Protein AF-A0A6B9ZBV3-F1 (afdb_monomer_lite)

Foldseek 3Di:
DDPDPQPFDQFLQLLVVQLQVLCVVVVHHDDLVNLCVQLVHDSVVSVCCNVVVPDDPVSVVSCCVRSVVSCVVPPSDRPPPPPPPPPVPDDDDDDDD

pLDDT: mean 71.99, std 19.65, range [37.84, 94.06]

Secondary structure (DSSP, 8-state):
-----------HHHHHHHHHHHHHHTT----HHHHHHHHT--HHHHHHHHHHT---HHHHHHHHHHSHHHHTT------------------------

Organism: NCBI:txid2703787

Radius of gyration: 19.83 Å; chains: 1; bounding box: 41×49×54 Å

Sequence (97 aa):
MRAKKENVREVFPATIDRLIERAQDAGKTLTDTDIAAELGIPMDTFKLYYQKDKAPAEVFDLMRKKFKQFIGTLYIERVIMSDEFDDADGDDEDQEG

Structure (mmCIF, N/CA/C/O backbone):
data_AF-A0A6B9ZBV3-F1
#
_entry.id   AF-A0A6B9ZBV3-F1
#
loop_
_atom_site.group_PDB
_atom_site.id
_atom_site.type_symbol
_atom_site.label_atom_id
_atom_site.label_alt_id
_atom_site.label_comp_id
_atom_site.label_asym_id
_atom_site.label_entity_id
_atom_site.label_seq_id
_atom_site.pdbx_PDB_ins_code
_atom_site.Cartn_x
_atom_site.Cartn_y
_atom_site.Cartn_z
_atom_site.occupancy
_atom_site.B_iso_or_equiv
_atom_site.auth_seq_id
_atom_site.auth_comp_id
_atom_site.auth_asym_id
_atom_site.auth_atom_id
_atom_site.pdbx_PDB_model_num
ATOM 1 N N . MET A 1 1 ? -11.008 -35.471 -5.616 1.00 39.66 1 MET A N 1
ATOM 2 C CA . MET A 1 1 ? -10.996 -34.006 -5.411 1.00 39.66 1 MET A CA 1
ATOM 3 C C . MET A 1 1 ? -9.721 -33.457 -6.039 1.00 39.66 1 MET A C 1
ATOM 5 O O . MET A 1 1 ? -8.645 -33.699 -5.508 1.00 39.66 1 MET A O 1
ATOM 9 N N . ARG A 1 2 ? -9.803 -32.852 -7.232 1.00 44.25 2 ARG A N 1
ATOM 10 C CA . ARG A 1 2 ? -8.638 -32.257 -7.910 1.00 44.25 2 ARG A CA 1
ATOM 11 C C . ARG A 1 2 ? -8.358 -30.907 -7.251 1.00 44.25 2 ARG A C 1
ATOM 13 O O . ARG A 1 2 ? -9.171 -29.999 -7.378 1.00 44.25 2 ARG A O 1
ATOM 20 N N . ALA A 1 3 ? -7.253 -30.792 -6.520 1.00 41.19 3 ALA A N 1
ATOM 21 C CA . ALA A 1 3 ? -6.786 -29.514 -6.000 1.00 41.19 3 ALA A CA 1
ATOM 22 C C . ALA A 1 3 ? -6.438 -28.610 -7.195 1.00 41.19 3 ALA A C 1
ATOM 24 O O . ALA A 1 3 ? -5.432 -28.834 -7.871 1.00 41.19 3 ALA A O 1
ATOM 25 N N . LYS A 1 4 ? -7.310 -27.642 -7.510 1.00 46.16 4 LYS A N 1
ATOM 26 C CA . LYS A 1 4 ? -7.004 -26.580 -8.473 1.00 46.16 4 LYS A CA 1
ATOM 27 C C . LYS A 1 4 ? -5.791 -25.826 -7.918 1.00 46.16 4 LYS A C 1
ATOM 29 O O . LYS A 1 4 ? -5.848 -25.315 -6.805 1.00 46.16 4 LYS A O 1
ATOM 34 N N . LYS A 1 5 ? -4.675 -25.819 -8.653 1.00 43.69 5 LYS A N 1
ATOM 35 C CA . LYS A 1 5 ? -3.516 -24.973 -8.339 1.00 43.69 5 LYS A CA 1
ATOM 36 C 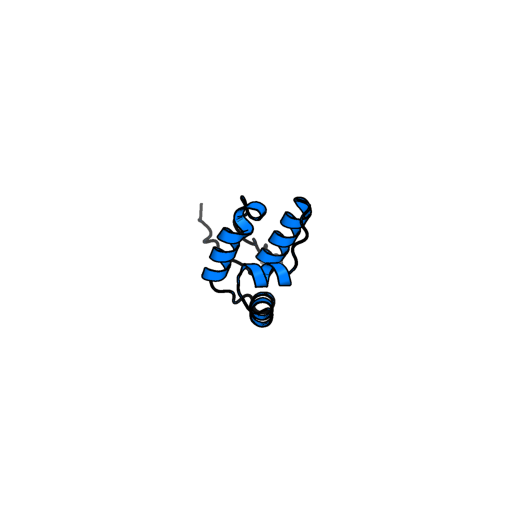C . LYS A 1 5 ? -3.955 -23.520 -8.516 1.00 43.69 5 LYS A C 1
ATOM 38 O O . LYS A 1 5 ? -4.109 -23.053 -9.638 1.00 43.69 5 LYS A O 1
ATOM 43 N N . GLU A 1 6 ? -4.227 -22.859 -7.400 1.00 46.59 6 GLU A N 1
ATOM 44 C CA . GLU A 1 6 ? -4.579 -21.445 -7.322 1.00 46.59 6 GLU A CA 1
ATOM 45 C C . GLU A 1 6 ? -3.370 -20.592 -7.745 1.00 46.59 6 GLU A C 1
ATOM 47 O O . GLU A 1 6 ? -2.331 -20.612 -7.083 1.00 46.59 6 GLU A O 1
ATOM 52 N N . ASN A 1 7 ? -3.488 -19.837 -8.839 1.00 43.38 7 ASN A N 1
ATOM 53 C CA . ASN A 1 7 ? -2.489 -18.840 -9.227 1.00 43.38 7 ASN A CA 1
ATOM 54 C C . ASN A 1 7 ? -2.742 -17.553 -8.434 1.00 43.38 7 ASN A C 1
ATOM 56 O O . ASN A 1 7 ? -3.475 -16.665 -8.856 1.00 43.38 7 ASN A O 1
ATOM 60 N N . VAL A 1 8 ? -2.159 -17.491 -7.243 1.00 54.19 8 VAL A N 1
ATOM 61 C CA . VAL A 1 8 ? -2.255 -16.356 -6.323 1.00 54.19 8 VAL A CA 1
ATOM 62 C C . VAL A 1 8 ? -1.293 -15.260 -6.767 1.00 54.19 8 VAL A C 1
ATOM 64 O O . VAL A 1 8 ? -0.085 -15.493 -6.788 1.00 54.19 8 VAL A O 1
ATOM 67 N N . ARG A 1 9 ? -1.802 -14.068 -7.090 1.00 60.84 9 ARG A N 1
ATOM 68 C CA . ARG A 1 9 ? -0.972 -12.895 -7.390 1.00 60.84 9 ARG A CA 1
ATOM 69 C C . ARG A 1 9 ? -1.321 -11.747 -6.450 1.00 60.84 9 ARG A C 1
ATOM 71 O O . ARG A 1 9 ? -2.474 -11.336 -6.375 1.00 60.84 9 ARG A O 1
ATOM 78 N N . GLU A 1 10 ? -0.317 -11.244 -5.740 1.00 66.50 10 GLU A N 1
ATOM 79 C CA . GLU A 1 10 ? -0.415 -9.991 -4.992 1.00 66.50 10 GLU A CA 1
ATOM 80 C C . GLU A 1 10 ? -0.475 -8.841 -5.999 1.00 66.50 10 GLU A C 1
ATOM 82 O O . GLU A 1 10 ? 0.465 -8.640 -6.769 1.00 66.50 10 GLU A O 1
ATOM 87 N N . VAL A 1 11 ? -1.601 -8.127 -6.020 1.00 80.31 11 VAL A N 1
ATOM 88 C CA . VAL A 1 11 ? -1.821 -6.999 -6.926 1.00 80.31 11 VAL A CA 1
ATOM 89 C C . VAL A 1 11 ? -1.645 -5.711 -6.137 1.00 80.31 11 VAL A C 1
ATOM 91 O O . VAL A 1 11 ? -2.373 -5.445 -5.176 1.00 80.31 11 VAL A O 1
ATOM 94 N N . PHE A 1 12 ? -0.663 -4.907 -6.532 1.00 85.31 12 PHE A N 1
ATOM 95 C CA . PHE A 1 12 ? -0.313 -3.666 -5.852 1.00 85.31 12 PHE A CA 1
ATOM 96 C C . PHE A 1 12 ? -1.486 -2.682 -5.775 1.00 85.31 12 PHE A C 1
ATOM 98 O O . PHE A 1 12 ? -1.830 -2.315 -4.654 1.00 85.31 12 PHE A O 1
ATOM 105 N N . PRO A 1 13 ? -2.155 -2.295 -6.884 1.00 87.31 13 PRO A N 1
ATOM 106 C CA . PRO A 1 13 ? -3.271 -1.354 -6.809 1.00 87.31 13 PRO A CA 1
ATOM 107 C C . PRO A 1 13 ? -4.396 -1.851 -5.894 1.00 87.31 13 PRO A C 1
ATOM 109 O O . PRO A 1 13 ? -4.769 -1.143 -4.967 1.00 87.31 13 PRO A O 1
ATOM 112 N N . ALA A 1 14 ? -4.816 -3.114 -6.029 1.00 84.75 14 ALA A N 1
ATOM 113 C CA . ALA A 1 14 ? -5.836 -3.702 -5.156 1.00 84.75 14 ALA A CA 1
ATOM 114 C C . ALA A 1 14 ? -5.441 -3.664 -3.668 1.00 84.75 14 ALA A C 1
ATOM 116 O O . ALA A 1 14 ? -6.280 -3.424 -2.803 1.00 84.75 14 ALA A O 1
ATOM 117 N N . THR A 1 15 ? -4.157 -3.866 -3.359 1.00 83.81 15 THR A N 1
ATOM 118 C CA . THR A 1 15 ? -3.644 -3.762 -1.984 1.00 83.81 15 THR A CA 1
ATOM 119 C C . THR A 1 15 ? -3.754 -2.333 -1.449 1.00 83.81 15 THR A C 1
ATOM 121 O O . THR A 1 15 ? -4.121 -2.144 -0.290 1.00 83.81 15 THR A O 1
ATOM 124 N N . ILE A 1 16 ? -3.441 -1.335 -2.282 1.00 88.06 16 ILE A N 1
ATOM 125 C CA . ILE A 1 16 ? -3.509 0.087 -1.928 1.00 88.06 16 ILE A CA 1
ATOM 126 C C . ILE A 1 16 ? -4.955 0.526 -1.702 1.00 88.06 16 ILE A C 1
ATOM 128 O O . ILE A 1 16 ? -5.245 1.081 -0.645 1.00 88.06 16 ILE A O 1
ATOM 132 N N . ASP A 1 17 ? -5.859 0.228 -2.636 1.00 86.56 17 ASP A N 1
ATOM 133 C CA . ASP A 1 17 ? -7.281 0.567 -2.508 1.00 86.56 17 ASP A CA 1
ATOM 134 C C . ASP A 1 17 ? -7.856 -0.007 -1.209 1.00 86.56 17 ASP A C 1
ATOM 136 O O . ASP A 1 17 ? -8.424 0.711 -0.384 1.00 86.56 17 ASP A O 1
ATOM 140 N N . ARG A 1 18 ? -7.574 -1.286 -0.945 1.00 83.56 18 ARG A N 1
ATOM 141 C CA . ARG A 1 18 ? -8.041 -1.973 0.259 1.00 83.56 18 ARG A CA 1
ATOM 142 C C . ARG A 1 18 ? -7.470 -1.387 1.547 1.00 83.56 18 ARG A C 1
ATOM 144 O O . ARG A 1 18 ? -8.150 -1.338 2.574 1.00 83.56 18 ARG A O 1
ATOM 151 N N . LEU A 1 19 ? -6.211 -0.956 1.510 1.00 85.69 19 LEU A N 1
ATOM 152 C CA . LEU A 1 19 ? -5.562 -0.286 2.630 1.00 85.69 19 LEU A CA 1
ATOM 153 C C . LEU A 1 19 ? -6.235 1.060 2.937 1.00 85.69 19 LEU A C 1
ATOM 155 O O . LEU A 1 19 ? -6.473 1.354 4.110 1.00 85.69 19 LEU A O 1
ATOM 159 N N . ILE A 1 20 ? -6.548 1.852 1.909 1.00 88.69 20 ILE A N 1
ATOM 160 C CA . ILE A 1 20 ? -7.221 3.151 2.047 1.00 88.69 20 ILE A CA 1
ATOM 161 C C . ILE A 1 20 ? -8.628 2.961 2.622 1.00 88.69 20 ILE A C 1
ATOM 163 O O . ILE A 1 20 ? -8.969 3.629 3.598 1.00 88.69 20 ILE A O 1
ATOM 167 N N . GLU A 1 21 ? -9.402 2.003 2.099 1.00 86.00 21 GLU A N 1
ATOM 168 C CA . GLU A 1 21 ? -10.737 1.671 2.618 1.00 86.00 21 GLU A CA 1
ATOM 169 C C . GLU A 1 21 ? -10.693 1.346 4.117 1.00 86.00 21 GLU A C 1
ATOM 171 O O . GLU A 1 21 ? -11.434 1.920 4.914 1.00 86.00 21 GLU A O 1
ATOM 176 N N . ARG A 1 22 ? -9.778 0.463 4.538 1.00 83.56 22 ARG A N 1
ATOM 177 C CA . ARG A 1 22 ? -9.647 0.078 5.954 1.00 83.56 22 ARG A CA 1
ATOM 178 C C . ARG A 1 22 ? -9.174 1.211 6.843 1.00 83.56 22 ARG A C 1
ATOM 180 O O . ARG A 1 22 ? -9.596 1.299 7.995 1.00 83.56 22 ARG A O 1
ATOM 187 N N . ALA A 1 23 ? -8.273 2.045 6.340 1.00 86.31 23 ALA A N 1
ATOM 188 C CA . ALA A 1 23 ? -7.841 3.227 7.061 1.00 86.31 23 ALA A CA 1
ATOM 189 C C . ALA A 1 23 ? -9.030 4.154 7.316 1.00 86.31 23 ALA A C 1
ATOM 191 O O . ALA A 1 23 ? -9.225 4.591 8.452 1.00 86.31 23 ALA A O 1
ATOM 192 N N . GLN A 1 24 ? -9.849 4.381 6.287 1.00 87.12 24 GLN A N 1
ATOM 193 C CA . GLN A 1 24 ? -11.039 5.216 6.369 1.00 87.12 24 GLN A CA 1
ATOM 194 C C . GLN A 1 24 ? -12.064 4.646 7.357 1.00 87.12 24 GLN A C 1
ATOM 196 O O . GLN A 1 24 ? -12.585 5.401 8.177 1.00 87.12 24 GLN A O 1
ATOM 201 N N . ASP A 1 25 ? -12.285 3.330 7.345 1.00 82.94 25 ASP A N 1
ATOM 202 C CA . ASP A 1 25 ? -13.152 2.625 8.303 1.00 82.94 25 ASP A CA 1
ATOM 203 C C . ASP A 1 25 ? -12.670 2.805 9.756 1.00 82.94 25 ASP A C 1
ATOM 205 O O . ASP A 1 25 ? -13.455 3.000 10.682 1.00 82.94 25 ASP A O 1
ATOM 209 N N . ALA A 1 26 ? -11.349 2.841 9.955 1.00 83.12 26 ALA A N 1
ATOM 210 C CA . ALA A 1 26 ? -10.714 3.139 11.238 1.00 83.12 26 ALA A CA 1
ATOM 211 C C . ALA A 1 26 ? -10.676 4.646 11.582 1.00 83.12 26 ALA A C 1
ATOM 213 O O . ALA A 1 26 ? -10.041 5.037 12.565 1.00 83.12 26 ALA A O 1
ATOM 214 N N . GLY A 1 27 ? -11.314 5.505 10.781 1.00 85.12 27 GLY A N 1
ATOM 215 C CA . GLY A 1 27 ? -11.354 6.954 10.981 1.00 85.12 27 GLY A CA 1
ATOM 216 C C . GLY A 1 27 ? -10.059 7.682 10.609 1.00 85.12 27 GLY A C 1
ATOM 217 O O . GLY A 1 27 ? -9.848 8.813 11.049 1.00 85.12 27 GLY A O 1
ATOM 218 N N . LYS A 1 28 ? -9.177 7.056 9.819 1.00 85.94 28 LYS A N 1
ATOM 219 C CA . LYS A 1 28 ? -7.926 7.652 9.336 1.00 85.94 28 LYS A CA 1
ATOM 220 C C . LYS A 1 28 ? -7.941 7.813 7.820 1.00 85.94 28 LYS A C 1
ATOM 222 O O . LYS A 1 28 ? -8.051 6.849 7.078 1.00 85.94 28 LYS A O 1
ATOM 227 N N . THR A 1 29 ? -7.696 9.024 7.342 1.00 87.44 29 THR A N 1
ATOM 228 C CA . THR A 1 29 ? -7.464 9.250 5.914 1.00 87.44 29 THR A CA 1
ATOM 229 C C . THR A 1 29 ? -6.023 8.878 5.570 1.00 87.44 29 THR A C 1
ATOM 231 O O . THR A 1 29 ? -5.090 9.490 6.088 1.00 87.44 29 THR A O 1
ATOM 234 N N . LEU A 1 30 ? -5.840 7.863 4.724 1.00 87.38 30 LEU A N 1
ATOM 235 C CA . LEU A 1 30 ? -4.559 7.524 4.101 1.00 87.38 30 LEU A CA 1
ATOM 236 C C . LEU A 1 30 ? -4.635 7.892 2.621 1.00 87.38 30 LEU A C 1
ATOM 238 O O . LEU A 1 30 ? -5.585 7.508 1.945 1.00 87.38 30 LEU A O 1
ATOM 242 N N . THR A 1 31 ? -3.653 8.641 2.127 1.00 89.69 31 THR A N 1
ATOM 243 C CA . THR A 1 31 ? -3.528 8.953 0.698 1.00 89.69 31 THR A CA 1
ATOM 244 C C . THR A 1 31 ? -2.359 8.199 0.080 1.00 89.69 31 THR A C 1
ATOM 246 O O . THR A 1 31 ? -1.428 7.800 0.779 1.00 89.69 31 THR A O 1
ATOM 249 N N . ASP A 1 32 ? -2.347 8.078 -1.245 1.00 90.00 32 ASP A N 1
ATOM 250 C CA . ASP A 1 32 ? -1.216 7.531 -2.005 1.00 90.00 32 ASP A CA 1
ATOM 251 C C . ASP A 1 32 ? 0.126 8.161 -1.604 1.00 90.00 32 ASP A C 1
ATOM 253 O O . ASP A 1 32 ? 1.144 7.478 -1.520 1.00 90.00 32 ASP A O 1
ATOM 257 N N . THR A 1 33 ? 0.121 9.467 -1.317 1.00 90.88 33 THR A N 1
ATOM 258 C CA . THR A 1 33 ? 1.322 10.209 -0.917 1.00 90.88 33 THR A CA 1
ATOM 259 C C . THR A 1 33 ? 1.796 9.781 0.469 1.00 90.88 33 THR A C 1
ATOM 261 O O . THR A 1 33 ? 2.992 9.569 0.661 1.00 90.88 33 THR A O 1
ATOM 264 N N . ASP A 1 34 ? 0.872 9.605 1.418 1.00 90.06 34 ASP A N 1
ATOM 265 C CA . ASP A 1 34 ? 1.192 9.097 2.756 1.00 90.06 34 ASP A CA 1
ATOM 266 C C . ASP A 1 34 ? 1.731 7.668 2.681 1.00 90.06 34 ASP A C 1
ATOM 268 O O . ASP A 1 34 ? 2.705 7.329 3.351 1.00 90.06 34 ASP A O 1
ATOM 272 N N . ILE A 1 35 ? 1.127 6.832 1.830 1.00 89.94 35 ILE A N 1
ATOM 273 C CA . ILE A 1 35 ? 1.547 5.443 1.664 1.00 89.94 35 ILE A CA 1
ATOM 274 C C . ILE A 1 35 ? 2.938 5.378 1.029 1.00 89.94 35 ILE A C 1
ATOM 276 O O . ILE A 1 35 ? 3.811 4.681 1.544 1.00 89.94 35 ILE A O 1
ATOM 280 N N . ALA A 1 36 ? 3.185 6.135 -0.042 1.00 91.50 36 ALA A N 1
ATOM 281 C CA . ALA A 1 36 ? 4.497 6.220 -0.678 1.00 91.50 36 ALA A CA 1
ATOM 282 C C . ALA A 1 36 ? 5.578 6.718 0.297 1.00 91.50 36 ALA A C 1
ATOM 284 O O . ALA A 1 36 ? 6.660 6.129 0.368 1.00 91.50 36 ALA A O 1
ATOM 285 N N . ALA A 1 37 ? 5.266 7.752 1.087 1.00 91.12 37 ALA A N 1
ATOM 286 C CA . ALA A 1 37 ? 6.169 8.297 2.095 1.00 91.12 37 ALA A CA 1
ATOM 287 C C . ALA A 1 37 ? 6.498 7.271 3.191 1.00 91.12 37 ALA A C 1
ATOM 289 O O . ALA A 1 37 ? 7.664 7.104 3.547 1.00 91.12 37 ALA A O 1
ATOM 290 N N . GLU A 1 38 ? 5.502 6.533 3.683 1.00 89.62 38 GLU A N 1
ATOM 291 C CA . GLU A 1 38 ? 5.691 5.518 4.726 1.00 89.62 38 GLU A CA 1
ATOM 292 C C . GLU A 1 38 ? 6.478 4.295 4.222 1.00 89.62 38 GLU A C 1
ATOM 294 O O . GLU A 1 38 ? 7.255 3.690 4.969 1.00 89.62 38 GLU A O 1
ATOM 299 N N . LEU A 1 39 ? 6.304 3.950 2.942 1.00 88.69 39 LEU A N 1
ATOM 300 C CA . LEU A 1 39 ? 7.086 2.926 2.247 1.00 88.69 39 LEU A CA 1
ATOM 301 C C . LEU A 1 39 ? 8.495 3.404 1.873 1.00 88.69 39 LEU A C 1
ATOM 303 O O . LEU A 1 39 ? 9.329 2.584 1.495 1.00 88.69 39 LEU A O 1
ATOM 307 N N . GLY A 1 40 ? 8.774 4.705 1.990 1.00 91.00 40 GLY A N 1
ATOM 308 C CA . GLY A 1 40 ? 10.062 5.294 1.637 1.00 91.00 40 GLY A CA 1
ATOM 309 C C . GLY A 1 40 ? 10.362 5.242 0.139 1.00 91.00 40 GLY A C 1
ATOM 310 O O . GLY A 1 40 ? 11.533 5.222 -0.239 1.00 91.00 40 GLY A O 1
ATOM 311 N N . ILE A 1 41 ? 9.331 5.194 -0.712 1.00 91.56 41 ILE A N 1
ATOM 312 C CA . ILE A 1 41 ? 9.491 5.160 -2.170 1.00 91.56 41 ILE A CA 1
ATOM 313 C C . ILE A 1 41 ? 9.080 6.495 -2.807 1.00 91.56 41 ILE A C 1
ATOM 315 O O . ILE A 1 41 ? 8.141 7.140 -2.339 1.00 91.56 41 ILE A O 1
ATOM 319 N N . PRO A 1 42 ? 9.746 6.924 -3.896 1.00 94.06 42 PRO A N 1
ATOM 320 C CA . PRO A 1 42 ? 9.336 8.110 -4.640 1.00 94.06 42 PRO A CA 1
ATOM 321 C C . PRO A 1 42 ? 7.910 7.964 -5.174 1.00 94.06 42 PRO A C 1
ATOM 323 O O . PRO A 1 42 ? 7.519 6.879 -5.612 1.00 94.06 42 PRO A O 1
ATOM 326 N N . MET A 1 43 ? 7.168 9.069 -5.251 1.00 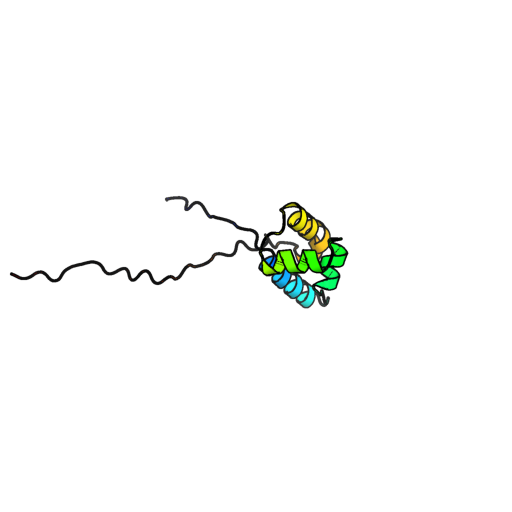92.69 43 MET A N 1
ATOM 327 C CA . MET A 1 43 ? 5.801 9.058 -5.784 1.00 92.69 43 MET A CA 1
ATOM 328 C C . MET A 1 43 ? 5.737 8.547 -7.233 1.00 92.69 43 MET A C 1
ATOM 330 O O . MET A 1 43 ? 4.792 7.859 -7.607 1.00 92.69 43 MET A O 1
ATOM 334 N N . ASP A 1 44 ? 6.760 8.812 -8.050 1.00 92.81 44 ASP A N 1
ATOM 335 C CA . ASP A 1 44 ? 6.870 8.260 -9.408 1.00 92.81 44 ASP A CA 1
ATOM 336 C C . ASP A 1 44 ? 7.001 6.733 -9.413 1.00 92.81 44 ASP A C 1
ATOM 338 O O . ASP A 1 44 ? 6.399 6.051 -10.241 1.00 92.81 44 ASP A O 1
ATOM 342 N N . THR A 1 45 ? 7.746 6.182 -8.451 1.00 91.25 45 THR A N 1
ATOM 343 C CA . THR A 1 45 ? 7.896 4.731 -8.276 1.00 91.25 45 THR A CA 1
ATOM 344 C C . THR A 1 45 ? 6.595 4.111 -7.777 1.00 91.25 45 THR A C 1
ATOM 346 O O . THR A 1 45 ? 6.165 3.085 -8.298 1.00 91.25 45 THR A O 1
ATOM 349 N N . PHE A 1 46 ? 5.922 4.770 -6.832 1.00 92.19 46 PHE A N 1
ATOM 350 C CA . PHE A 1 46 ? 4.601 4.360 -6.364 1.00 92.19 46 PHE A CA 1
ATOM 351 C C . PHE A 1 46 ? 3.589 4.310 -7.517 1.00 92.19 46 PHE A C 1
ATOM 353 O O . PHE A 1 46 ? 2.940 3.288 -7.726 1.00 92.19 46 PHE A O 1
ATOM 360 N N . LYS A 1 47 ? 3.508 5.372 -8.330 1.00 91.62 47 LYS A N 1
ATOM 361 C CA . LYS A 1 47 ? 2.635 5.424 -9.513 1.00 91.62 47 LYS A CA 1
ATOM 362 C C . LYS A 1 47 ? 2.982 4.345 -10.531 1.00 91.62 47 LYS A C 1
ATOM 364 O O . LYS A 1 47 ? 2.079 3.731 -11.089 1.00 91.62 47 LYS A O 1
ATOM 369 N N . LEU A 1 48 ? 4.272 4.092 -10.763 1.00 92.19 48 LEU A N 1
ATOM 370 C CA . LEU A 1 48 ? 4.717 3.022 -11.652 1.00 92.19 48 LEU A CA 1
ATOM 371 C C . LEU A 1 48 ? 4.218 1.658 -11.162 1.00 92.19 48 LEU A C 1
ATOM 373 O O . LEU A 1 48 ? 3.697 0.877 -11.956 1.00 92.19 48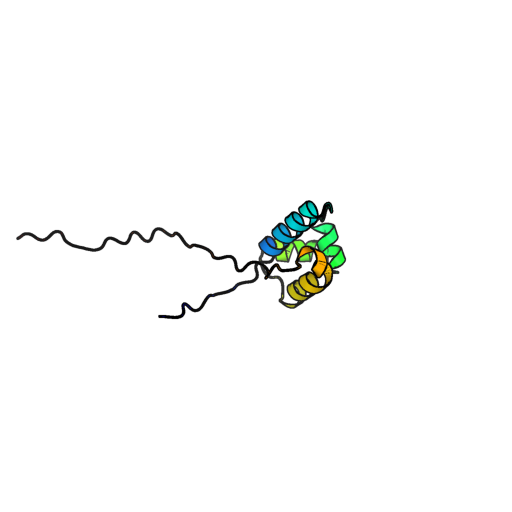 LEU A O 1
ATOM 377 N N . TYR A 1 49 ? 4.349 1.381 -9.865 1.00 90.44 49 TYR A N 1
ATOM 378 C CA . TYR A 1 49 ? 3.863 0.145 -9.256 1.00 90.44 49 TYR A CA 1
ATOM 379 C C . TYR A 1 49 ? 2.346 0.026 -9.321 1.00 90.44 49 TYR A C 1
ATOM 381 O O . TYR A 1 49 ? 1.848 -1.028 -9.707 1.00 90.44 49 TYR A O 1
ATOM 389 N N . TYR A 1 50 ? 1.630 1.112 -9.042 1.00 88.25 50 TYR A N 1
ATOM 390 C CA . TYR A 1 50 ? 0.174 1.165 -9.118 1.00 88.25 50 TYR A CA 1
ATOM 391 C C . TYR A 1 50 ? -0.341 0.933 -10.547 1.00 88.25 50 TYR A C 1
ATOM 393 O O . TYR A 1 50 ? -1.237 0.127 -10.760 1.00 88.25 50 TYR A O 1
ATOM 401 N N . GLN A 1 51 ? 0.270 1.564 -11.554 1.00 87.81 51 GLN A N 1
ATOM 402 C CA . GLN A 1 51 ? -0.172 1.458 -12.951 1.00 87.81 51 GLN A CA 1
ATOM 403 C C . GLN A 1 51 ? 0.258 0.167 -13.651 1.00 87.81 51 GLN A C 1
ATOM 405 O O . GLN A 1 51 ? -0.416 -0.288 -14.574 1.00 87.81 51 GLN A O 1
ATOM 410 N N . LYS A 1 52 ? 1.432 -0.377 -13.309 1.00 86.69 52 LYS A N 1
ATOM 411 C CA . LYS A 1 52 ? 2.012 -1.536 -14.008 1.00 86.69 52 LYS A CA 1
ATOM 412 C C . LYS A 1 52 ? 1.865 -2.844 -13.246 1.00 86.69 52 LYS A C 1
ATOM 414 O O . LYS A 1 52 ? 2.191 -3.877 -13.823 1.00 86.69 52 LYS A O 1
ATOM 419 N N . ASP A 1 53 ? 1.430 -2.796 -11.989 1.00 82.25 53 ASP A N 1
ATOM 420 C CA . ASP A 1 53 ? 1.400 -3.943 -11.081 1.00 82.25 53 ASP A CA 1
ATOM 421 C C . ASP A 1 53 ? 2.745 -4.697 -11.056 1.00 82.25 53 ASP A C 1
ATOM 423 O O . ASP A 1 53 ? 2.837 -5.909 -11.256 1.00 82.25 53 ASP A O 1
ATOM 427 N N . LYS A 1 54 ? 3.830 -3.923 -10.910 1.00 82.44 54 LYS A N 1
ATOM 428 C CA . LYS A 1 54 ? 5.227 -4.398 -10.913 1.00 82.44 54 LYS A CA 1
ATOM 429 C C . LYS A 1 54 ? 5.942 -4.145 -9.588 1.00 82.44 54 LYS A C 1
ATOM 431 O O . LYS A 1 54 ? 7.165 -4.007 -9.563 1.00 82.44 54 LYS A O 1
ATOM 436 N N . ALA A 1 55 ? 5.193 -4.039 -8.497 1.00 85.69 55 ALA A N 1
ATOM 437 C CA . ALA A 1 55 ? 5.809 -3.894 -7.190 1.00 85.69 55 ALA A CA 1
ATOM 438 C C . ALA A 1 55 ? 6.581 -5.169 -6.816 1.00 85.69 55 ALA A C 1
ATOM 440 O O . ALA A 1 55 ? 6.060 -6.272 -6.990 1.00 85.69 55 ALA A O 1
ATOM 441 N N . PRO A 1 56 ? 7.815 -5.050 -6.306 1.00 85.94 56 PRO A N 1
ATOM 442 C CA . PRO A 1 56 ? 8.554 -6.198 -5.806 1.00 85.94 56 PRO A CA 1
ATOM 443 C C . PRO A 1 56 ? 7.961 -6.691 -4.478 1.00 85.94 56 PRO A C 1
ATOM 445 O O . PRO A 1 56 ? 7.371 -5.916 -3.722 1.00 85.94 56 PRO A O 1
ATOM 448 N N . ALA A 1 57 ? 8.182 -7.972 -4.161 1.00 82.62 57 ALA A N 1
ATOM 449 C CA . ALA A 1 57 ? 7.716 -8.611 -2.924 1.00 82.62 57 ALA A CA 1
ATOM 450 C C . ALA A 1 57 ? 8.118 -7.833 -1.654 1.00 82.62 57 ALA A C 1
ATOM 452 O O . ALA A 1 57 ? 7.325 -7.701 -0.725 1.00 82.62 57 ALA A O 1
ATOM 453 N N . GLU A 1 58 ? 9.312 -7.231 -1.651 1.00 86.06 58 GLU A N 1
ATOM 454 C CA . GLU A 1 58 ? 9.809 -6.407 -0.542 1.00 86.06 58 GLU A CA 1
ATOM 455 C C . GLU A 1 58 ? 8.892 -5.219 -0.222 1.00 86.06 58 GLU A C 1
ATOM 457 O O . GLU A 1 58 ? 8.733 -4.851 0.941 1.00 86.06 58 GLU A O 1
ATOM 462 N N . VAL A 1 59 ? 8.243 -4.633 -1.233 1.00 87.38 59 VAL A N 1
ATOM 463 C CA . VAL A 1 59 ? 7.320 -3.512 -1.020 1.00 87.38 59 VAL A CA 1
ATOM 464 C C . VAL A 1 59 ? 6.023 -3.999 -0.371 1.00 87.38 59 VAL A C 1
ATOM 466 O O . VAL A 1 59 ? 5.486 -3.321 0.506 1.00 87.38 59 VAL A O 1
ATOM 469 N N . PHE A 1 60 ? 5.552 -5.198 -0.720 1.00 83.19 60 PHE A N 1
ATOM 470 C CA . PHE A 1 60 ? 4.418 -5.824 -0.038 1.00 83.19 60 PHE A CA 1
ATOM 471 C C . PHE A 1 60 ? 4.752 -6.185 1.417 1.00 83.19 60 PHE A C 1
ATOM 473 O O . PHE A 1 60 ? 3.938 -5.945 2.311 1.00 83.19 60 PHE A O 1
ATOM 480 N N . ASP A 1 61 ? 5.963 -6.679 1.696 1.00 84.62 61 ASP A N 1
ATOM 481 C CA . ASP A 1 61 ? 6.423 -6.915 3.072 1.00 84.62 61 ASP A CA 1
ATOM 482 C C . ASP A 1 61 ? 6.516 -5.627 3.892 1.00 84.62 61 ASP A C 1
ATOM 484 O O . ASP A 1 61 ? 6.087 -5.587 5.051 1.00 84.62 61 ASP A O 1
ATOM 488 N N . LEU A 1 62 ? 7.020 -4.548 3.290 1.00 87.12 62 LEU A N 1
ATOM 489 C CA . LEU A 1 62 ? 7.039 -3.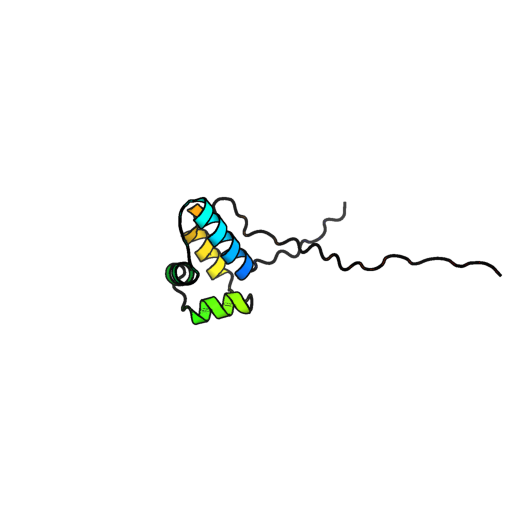232 3.923 1.00 87.12 62 LEU A CA 1
ATOM 490 C C . LEU A 1 62 ? 5.623 -2.740 4.225 1.00 87.12 62 LEU A C 1
ATOM 492 O O . LEU A 1 62 ? 5.379 -2.287 5.345 1.00 87.12 62 LEU A O 1
ATOM 496 N N . MET A 1 63 ? 4.678 -2.902 3.294 1.00 84.19 63 MET A N 1
ATOM 497 C CA . MET A 1 63 ? 3.272 -2.574 3.537 1.00 84.19 63 MET A CA 1
ATOM 498 C C . MET A 1 63 ? 2.703 -3.353 4.720 1.00 84.19 63 MET A C 1
ATOM 500 O O . MET A 1 63 ? 2.159 -2.748 5.643 1.00 84.19 63 MET A O 1
ATOM 504 N N . ARG A 1 64 ? 2.891 -4.679 4.752 1.00 82.31 64 ARG A N 1
ATOM 505 C CA . ARG A 1 64 ? 2.444 -5.532 5.867 1.00 82.31 64 ARG A CA 1
ATOM 506 C C . ARG A 1 64 ? 3.030 -5.090 7.203 1.00 82.31 64 ARG A C 1
ATOM 508 O O . ARG A 1 64 ? 2.337 -5.115 8.218 1.00 82.31 64 ARG A O 1
ATOM 515 N N . LYS A 1 65 ? 4.301 -4.683 7.217 1.00 85.25 65 LYS A N 1
ATOM 516 C CA . LYS A 1 65 ? 5.000 -4.255 8.432 1.00 85.25 65 LYS A CA 1
ATOM 517 C C . LYS A 1 65 ? 4.530 -2.884 8.918 1.00 85.25 65 LYS A C 1
ATOM 519 O O . LYS A 1 65 ? 4.288 -2.722 10.112 1.00 85.25 65 LYS A O 1
ATOM 524 N N . LYS A 1 66 ? 4.411 -1.912 8.012 1.00 86.44 66 LYS A N 1
ATOM 525 C CA . LYS A 1 66 ? 4.066 -0.516 8.321 1.00 86.44 66 LYS A CA 1
ATOM 526 C C . LYS A 1 66 ? 2.582 -0.330 8.606 1.00 86.44 66 LYS A C 1
ATOM 528 O O . LYS A 1 66 ? 2.212 0.323 9.575 1.00 86.44 66 LYS A O 1
ATOM 533 N N . PHE A 1 67 ? 1.733 -0.972 7.814 1.00 83.69 67 PHE A N 1
ATOM 534 C CA . PHE A 1 67 ? 0.283 -0.847 7.909 1.00 83.69 67 PHE A CA 1
ATOM 535 C C . PHE A 1 67 ? -0.369 -2.022 8.630 1.00 83.69 67 PHE A C 1
ATOM 537 O O . PHE A 1 67 ? -1.571 -2.224 8.498 1.00 83.69 67 PHE A O 1
ATOM 544 N N . LYS A 1 68 ? 0.383 -2.775 9.443 1.00 82.69 68 LYS A N 1
ATOM 545 C CA . LYS A 1 68 ? -0.116 -3.939 10.193 1.00 82.69 68 LYS A CA 1
ATOM 546 C C . LYS A 1 68 ? -1.413 -3.664 10.960 1.00 82.69 68 LYS A C 1
ATOM 548 O O . LYS A 1 68 ? -2.234 -4.557 11.094 1.00 82.69 68 LYS A O 1
ATOM 553 N N . GLN A 1 69 ? -1.605 -2.446 11.458 1.00 76.75 69 GLN A N 1
ATOM 554 C CA . GLN A 1 69 ? -2.812 -2.052 12.190 1.00 76.75 69 GLN A CA 1
ATOM 555 C C . GLN A 1 69 ? -4.069 -1.907 11.312 1.00 76.75 69 GLN A C 1
ATOM 557 O O . GLN A 1 69 ? -5.172 -2.067 11.818 1.00 76.75 69 GLN A O 1
ATOM 562 N N . PHE A 1 70 ? -3.906 -1.631 10.015 1.00 74.62 70 PHE A N 1
ATOM 563 C CA . PHE A 1 70 ? -5.002 -1.509 9.042 1.00 74.62 70 PHE A CA 1
ATOM 564 C C . PHE A 1 70 ? -5.162 -2.780 8.209 1.00 74.62 70 PHE A C 1
ATOM 566 O O . PHE A 1 70 ? -6.276 -3.192 7.901 1.00 74.62 70 PHE A O 1
ATOM 573 N N . ILE A 1 71 ? -4.036 -3.426 7.895 1.00 68.50 71 ILE A N 1
ATOM 574 C CA . ILE A 1 71 ? -3.984 -4.716 7.216 1.00 68.50 71 ILE A CA 1
ATOM 575 C C . ILE A 1 71 ? -4.467 -5.804 8.180 1.00 68.50 71 ILE A C 1
ATOM 577 O O . ILE A 1 71 ? -5.377 -6.528 7.828 1.00 68.50 71 ILE A O 1
ATOM 581 N N . GLY A 1 72 ? -3.992 -5.883 9.426 1.00 61.44 72 GLY A N 1
ATOM 582 C CA . GLY A 1 72 ? -4.552 -6.749 10.476 1.00 61.44 72 GLY A CA 1
ATOM 583 C C . GLY A 1 72 ? -4.644 -8.237 10.097 1.00 61.44 72 GLY A C 1
ATOM 584 O O . GLY A 1 72 ? -3.705 -8.997 10.329 1.00 61.44 72 GLY A O 1
ATOM 585 N N . THR A 1 73 ? -5.793 -8.639 9.542 1.00 50.19 73 THR A N 1
ATOM 586 C CA . THR A 1 73 ? -6.135 -9.980 9.027 1.00 50.19 73 THR A CA 1
ATOM 587 C C . THR A 1 73 ? -6.359 -10.033 7.511 1.00 50.19 73 THR A C 1
ATOM 589 O O . THR A 1 73 ? -6.697 -11.095 6.988 1.00 50.19 73 THR A O 1
ATOM 592 N N . LEU A 1 74 ? -6.158 -8.923 6.793 1.00 52.53 74 LEU A N 1
ATOM 593 C CA . LEU A 1 74 ? -5.964 -8.912 5.350 1.00 52.53 74 LEU A CA 1
ATOM 594 C C . LEU A 1 74 ? -4.716 -9.736 5.054 1.00 52.53 74 LEU A C 1
ATOM 596 O O . LEU A 1 74 ? -3.592 -9.242 4.973 1.00 52.53 74 LEU A O 1
ATOM 600 N N . TYR A 1 75 ? -4.938 -11.024 4.828 1.00 48.94 75 TYR A N 1
ATOM 601 C CA . TYR A 1 75 ? -4.331 -11.638 3.666 1.00 48.94 75 TYR A CA 1
ATOM 602 C C . TYR A 1 75 ? -4.617 -10.669 2.530 1.00 48.94 75 TYR A C 1
ATOM 604 O O . TYR A 1 75 ? -5.788 -10.498 2.204 1.00 48.94 75 TYR A O 1
ATOM 612 N N . ILE A 1 76 ? -3.591 -9.951 2.056 1.00 52.66 76 ILE A N 1
ATOM 613 C CA . ILE A 1 76 ? -3.656 -9.136 0.839 1.00 52.66 76 ILE A CA 1
ATOM 614 C C . ILE A 1 76 ? -4.484 -9.956 -0.141 1.00 52.66 76 ILE A C 1
ATOM 616 O O . ILE A 1 76 ? -4.084 -11.075 -0.472 1.00 52.66 76 ILE A O 1
ATOM 620 N N . GLU A 1 77 ? -5.714 -9.499 -0.380 1.00 42.97 77 GLU A N 1
ATOM 621 C CA . GLU A 1 77 ? -6.791 -10.383 -0.809 1.00 42.97 77 GLU A CA 1
ATOM 622 C C . GLU A 1 77 ? -6.344 -11.091 -2.080 1.00 42.97 77 GLU A C 1
ATOM 624 O O . GLU A 1 77 ? -5.991 -10.453 -3.071 1.00 42.97 77 GLU A O 1
ATOM 629 N N . ARG A 1 78 ? -6.304 -12.429 -2.016 1.00 42.94 78 ARG A N 1
ATOM 630 C CA . ARG A 1 78 ? -6.248 -13.289 -3.194 1.00 42.94 78 ARG A CA 1
ATOM 631 C C . ARG A 1 78 ? -7.435 -12.875 -4.051 1.00 42.94 78 ARG A C 1
ATOM 633 O O . ARG A 1 78 ? -8.553 -13.296 -3.771 1.00 42.94 78 ARG A O 1
ATOM 640 N N . VAL A 1 79 ? -7.208 -12.017 -5.041 1.00 41.38 79 VAL A N 1
ATOM 641 C CA . VAL A 1 79 ? -8.244 -11.649 -5.999 1.00 41.38 79 VAL A CA 1
ATOM 642 C C . VAL A 1 79 ? -8.593 -12.930 -6.746 1.00 41.38 79 VAL A C 1
ATOM 644 O O . VAL A 1 79 ? -7.815 -13.419 -7.565 1.00 41.38 79 VAL A O 1
ATOM 647 N N . ILE A 1 80 ? -9.738 -13.521 -6.410 1.00 41.78 80 ILE A N 1
ATOM 648 C CA . ILE A 1 80 ? -10.356 -14.553 -7.230 1.00 41.78 80 ILE A CA 1
ATOM 649 C C . ILE A 1 80 ? -10.936 -13.787 -8.414 1.00 41.78 80 ILE A C 1
ATOM 651 O O . ILE A 1 80 ? -12.021 -13.220 -8.323 1.00 41.78 80 ILE A O 1
ATOM 655 N N . MET A 1 81 ? -10.176 -13.707 -9.507 1.00 38.66 81 MET A N 1
ATOM 656 C CA . MET A 1 81 ? -10.785 -13.453 -10.805 1.00 38.66 81 MET A CA 1
ATOM 657 C C . MET A 1 81 ? -11.689 -14.654 -11.076 1.00 38.66 81 MET A C 1
ATOM 659 O O . MET A 1 81 ? -11.223 -15.714 -11.493 1.00 38.66 81 MET A O 1
ATOM 663 N N . SER A 1 82 ? -12.974 -14.515 -10.758 1.00 40.78 82 SER A N 1
ATOM 664 C CA . SER A 1 82 ? -14.010 -15.275 -11.441 1.00 40.78 82 SER A CA 1
ATOM 665 C C . SER A 1 82 ? -13.960 -14.794 -12.883 1.00 40.78 82 SER A C 1
ATOM 667 O O . SER A 1 82 ? -14.575 -13.792 -13.237 1.00 40.78 82 SER A O 1
ATOM 669 N N . ASP A 1 83 ? -13.112 -15.441 -13.674 1.00 39.78 83 ASP A N 1
ATOM 670 C CA . ASP A 1 83 ? -13.159 -15.367 -15.123 1.00 39.78 83 ASP A CA 1
ATOM 671 C C . ASP A 1 83 ? -14.482 -16.037 -15.524 1.00 39.78 83 ASP A C 1
ATOM 673 O O . ASP A 1 83 ? -14.535 -17.215 -15.853 1.00 39.78 83 ASP A O 1
ATOM 677 N N . GLU A 1 84 ? -15.588 -15.305 -15.381 1.00 39.66 84 GLU A N 1
ATOM 678 C CA . GLU A 1 84 ? -16.741 -15.458 -16.263 1.00 39.66 84 GLU A CA 1
ATOM 679 C C . GLU A 1 84 ? -16.340 -14.803 -17.592 1.00 39.66 84 GLU A C 1
ATOM 681 O O . GLU A 1 84 ? -16.875 -13.778 -18.007 1.00 39.66 84 GLU A O 1
ATOM 686 N N . PHE A 1 85 ? -15.348 -15.386 -18.271 1.00 40.88 85 PHE A N 1
ATOM 687 C CA . PHE A 1 85 ? -15.606 -15.645 -19.670 1.00 40.88 85 PHE A CA 1
ATOM 688 C C . PHE A 1 85 ? -16.636 -16.763 -19.654 1.00 40.88 85 PHE A C 1
ATOM 690 O O . PHE A 1 85 ? -16.356 -17.892 -19.254 1.00 40.88 85 PHE A O 1
ATOM 697 N N . ASP A 1 86 ? -17.858 -16.379 -20.002 1.00 48.22 86 ASP A N 1
ATOM 698 C CA . ASP A 1 86 ? -18.858 -17.247 -20.598 1.00 48.22 86 ASP A CA 1
ATOM 699 C C . ASP A 1 86 ? -18.190 -17.914 -21.819 1.00 48.22 86 ASP A C 1
ATOM 701 O O . ASP A 1 86 ? -18.318 -17.474 -22.960 1.00 48.22 86 ASP A O 1
ATOM 705 N N . ASP A 1 87 ? -17.345 -18.916 -21.563 1.00 41.81 87 ASP A N 1
ATOM 706 C CA . ASP A 1 87 ? -17.095 -19.984 -22.513 1.00 41.81 87 ASP A CA 1
ATOM 707 C C . ASP A 1 87 ? -18.467 -20.630 -22.639 1.00 41.81 87 ASP A C 1
ATOM 709 O O . ASP A 1 87 ? -18.921 -21.342 -21.741 1.00 41.81 87 ASP A O 1
ATOM 713 N N . ALA A 1 88 ? -19.176 -20.229 -23.692 1.00 46.25 88 ALA A N 1
ATOM 714 C CA . ALA A 1 88 ? -20.402 -20.849 -24.138 1.00 46.25 88 ALA A CA 1
ATOM 715 C C . ALA A 1 88 ? -20.124 -22.348 -24.329 1.00 46.25 88 ALA A C 1
ATOM 717 O O . ALA A 1 88 ? -19.698 -22.794 -25.393 1.00 46.25 88 ALA A O 1
ATOM 718 N N . ASP A 1 89 ? -20.310 -23.105 -23.252 1.00 50.66 89 ASP A N 1
ATOM 719 C CA . ASP A 1 89 ? -20.342 -24.556 -23.230 1.00 50.66 89 ASP A CA 1
ATOM 720 C C . ASP A 1 89 ? -21.681 -24.959 -23.848 1.00 50.66 89 ASP A C 1
ATOM 722 O O . ASP A 1 89 ? -22.755 -24.604 -23.354 1.00 50.66 89 ASP A O 1
ATOM 726 N N . GLY A 1 90 ? -21.615 -25.616 -24.997 1.00 43.88 90 GLY A N 1
ATOM 727 C CA . GLY A 1 90 ? -22.801 -26.027 -25.730 1.00 43.88 90 GLY A CA 1
ATOM 728 C C . GLY A 1 90 ? -22.458 -26.718 -27.034 1.00 43.88 90 GLY A C 1
ATOM 729 O O . GLY A 1 90 ? -22.982 -26.359 -28.084 1.00 43.88 90 GLY A O 1
ATOM 730 N N . ASP A 1 91 ? -21.529 -27.665 -26.947 1.00 52.75 91 ASP A N 1
ATOM 731 C CA . ASP A 1 91 ? -21.445 -28.788 -27.872 1.00 52.75 91 ASP A CA 1
ATOM 732 C C . ASP A 1 91 ? -22.803 -29.520 -27.921 1.00 52.75 91 ASP A C 1
ATOM 734 O O . ASP A 1 91 ? -23.555 -29.517 -26.943 1.00 52.75 91 ASP A O 1
ATOM 738 N N . ASP A 1 92 ? -23.026 -30.196 -29.045 1.00 50.91 92 ASP A N 1
ATOM 739 C CA . ASP A 1 92 ? -23.861 -31.392 -29.212 1.00 50.91 92 ASP A CA 1
ATOM 740 C C . ASP A 1 92 ? -25.234 -31.293 -29.930 1.00 50.91 92 ASP A C 1
ATOM 742 O O . ASP A 1 92 ? -26.215 -30.719 -29.463 1.00 50.91 92 ASP A O 1
ATOM 746 N N . GLU A 1 93 ? -25.244 -31.995 -31.073 1.00 52.72 93 GLU A N 1
ATOM 747 C CA . GLU A 1 93 ? -26.318 -32.848 -31.607 1.00 52.72 93 GLU A CA 1
ATOM 748 C C . GLU A 1 93 ? -27.553 -32.229 -32.288 1.00 52.72 93 GLU A C 1
ATOM 750 O O . GLU A 1 93 ? -28.639 -32.156 -31.723 1.00 52.72 93 GLU A O 1
ATOM 755 N N . ASP A 1 94 ? -27.440 -32.020 -33.607 1.00 53.53 94 ASP A N 1
ATOM 756 C CA . ASP A 1 94 ? -28.559 -32.260 -34.533 1.00 53.53 94 ASP A CA 1
ATOM 757 C C . ASP A 1 94 ? -28.249 -33.515 -35.376 1.00 53.53 94 ASP A C 1
ATOM 759 O O . ASP A 1 94 ? -27.529 -33.490 -36.380 1.00 53.53 94 ASP A O 1
ATOM 763 N N . GLN A 1 95 ? -28.762 -34.647 -34.891 1.00 59.44 95 GLN A N 1
ATOM 764 C CA . GLN A 1 95 ? -28.908 -35.918 -35.594 1.00 59.44 95 GLN A CA 1
ATOM 765 C C . GLN A 1 95 ? -30.286 -35.924 -36.266 1.00 59.44 95 GLN A C 1
ATOM 767 O O . GLN A 1 95 ? -31.268 -35.753 -35.562 1.00 59.44 95 GLN A O 1
ATOM 772 N N . GLU A 1 96 ? -30.361 -36.172 -37.580 1.00 49.41 96 GLU A N 1
ATOM 773 C CA . GLU A 1 96 ? -31.356 -37.066 -38.207 1.00 49.41 96 GLU A CA 1
ATOM 774 C C . GLU A 1 96 ? -31.125 -37.164 -39.730 1.00 49.41 96 GLU A C 1
ATOM 776 O O . GLU A 1 96 ? -31.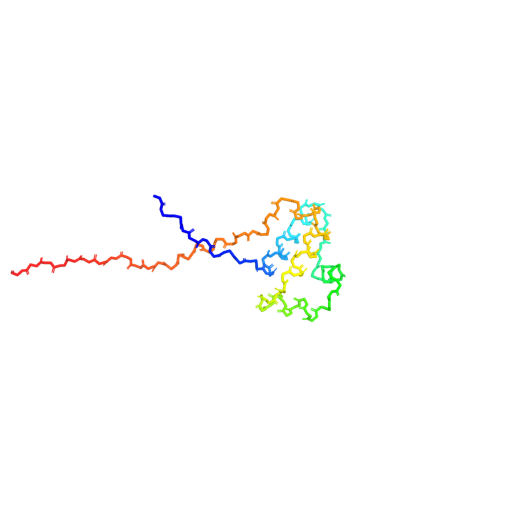232 -36.189 -40.477 1.00 49.41 96 GLU A O 1
ATOM 781 N N . GLY A 1 97 ? -30.794 -38.375 -40.186 1.00 37.84 97 GLY A N 1
ATOM 782 C CA . GLY A 1 97 ? -30.689 -38.789 -41.584 1.00 37.84 97 GLY A CA 1
ATOM 783 C C . 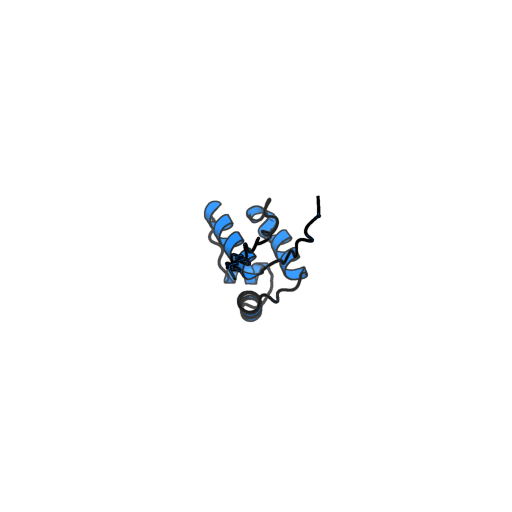GLY A 1 97 ? -30.770 -40.303 -41.686 1.00 37.84 97 GLY A C 1
ATOM 784 O O . GLY A 1 97 ? -30.030 -40.967 -40.928 1.00 37.84 97 GLY A O 1
#